Protein AF-T1A6I9-F1 (afdb_monomer)

Solvent-accessible surface area (backbone atoms only — not comparable to full-atom values): 7646 Å² total; per-residue (Å²): 88,36,64,53,41,44,49,49,68,70,46,99,50,94,73,85,88,82,90,85,75,54,80,86,47,38,81,79,41,17,63,61,51,22,53,45,51,26,36,30,38,51,23,38,62,70,41,72,76,31,90,87,47,77,46,78,50,77,38,76,49,43,56,72,37,46,70,44,81,43,48,59,58,32,57,71,52,14,60,52,35,13,39,47,76,46,78,29,73,84,46,56,68,51,36,25,70,57,57,33,67,68,52,34,51,49,47,56,68,49,44,91,73,83,86,87,70,96,61,88,46,70,67,46,48,58,52,61,75,73,110

Foldseek 3Di:
DLVCLQVCQVDPDPDDDDDDDDLVCLVVCLAVVLVVVLSSLVSLLPAAFDPVTADEAEEQAPLSSADNPCQLVSLQRSVRSRYDYDHHHQDLVSLCVRQNPVRSVSNVVSPPDDDDDDHPDPVRVVVVVVD

Structure (mmCIF, N/CA/C/O backbone):
data_AF-T1A6I9-F1
#
_entry.id   AF-T1A6I9-F1
#
loop_
_atom_site.group_PDB
_atom_site.id
_atom_site.type_symbol
_atom_site.label_atom_id
_atom_site.label_alt_id
_atom_site.label_comp_id
_atom_site.label_asym_id
_atom_site.label_entity_id
_atom_site.label_seq_id
_atom_site.pdbx_PDB_ins_code
_atom_site.Cartn_x
_atom_site.Cartn_y
_atom_site.Cartn_z
_atom_site.occupancy
_atom_site.B_iso_or_equiv
_atom_site.auth_seq_id
_atom_site.auth_comp_id
_atom_site.auth_asym_id
_atom_site.auth_atom_id
_atom_site.pdbx_PDB_model_num
ATOM 1 N N . MET A 1 1 ? 1.447 -9.063 -15.265 1.00 74.12 1 MET A N 1
ATOM 2 C CA . MET A 1 1 ? 1.552 -7.925 -14.325 1.00 74.12 1 MET A CA 1
ATOM 3 C C . MET A 1 1 ? 2.918 -7.267 -14.332 1.00 74.12 1 MET A C 1
ATOM 5 O O . MET A 1 1 ? 2.989 -6.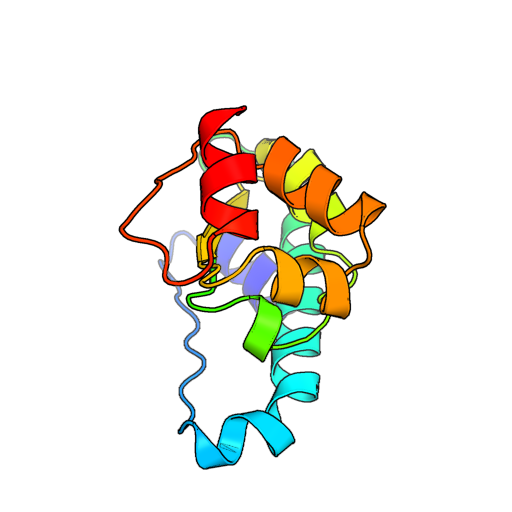134 -14.773 1.00 74.12 1 MET A O 1
ATOM 9 N N . ARG A 1 2 ? 4.004 -7.950 -13.946 1.00 77.06 2 ARG A N 1
ATOM 10 C CA . ARG A 1 2 ? 5.351 -7.350 -13.993 1.00 77.06 2 ARG A CA 1
ATOM 11 C C . ARG A 1 2 ? 5.751 -6.862 -15.395 1.00 77.06 2 ARG A C 1
ATOM 13 O O . ARG A 1 2 ? 6.213 -5.742 -15.514 1.00 77.06 2 ARG A O 1
ATOM 20 N N . ALA A 1 3 ? 5.518 -7.663 -16.444 1.00 74.62 3 ALA A N 1
ATOM 21 C CA . ALA A 1 3 ? 5.748 -7.247 -17.837 1.00 74.62 3 ALA A CA 1
ATOM 22 C C . ALA A 1 3 ? 4.903 -6.020 -18.211 1.00 74.62 3 ALA A C 1
ATOM 24 O O . ALA A 1 3 ? 5.466 -4.994 -18.547 1.00 74.62 3 ALA A O 1
ATOM 25 N N . TRP A 1 4 ? 3.588 -6.073 -17.972 1.00 81.06 4 TRP A N 1
ATOM 26 C CA . TRP A 1 4 ? 2.695 -4.924 -18.161 1.00 81.06 4 TRP A CA 1
ATOM 27 C C . TRP A 1 4 ? 3.201 -3.643 -17.482 1.00 81.06 4 TRP A C 1
ATOM 29 O O . TRP A 1 4 ? 3.214 -2.599 -18.115 1.00 81.06 4 TRP A O 1
ATOM 39 N N . ALA A 1 5 ? 3.674 -3.713 -16.231 1.00 75.00 5 ALA A N 1
ATOM 40 C CA . ALA A 1 5 ? 4.196 -2.542 -15.521 1.00 75.00 5 ALA A CA 1
ATOM 41 C C . ALA A 1 5 ? 5.451 -1.950 -16.189 1.00 75.00 5 ALA A C 1
ATOM 43 O O . ALA A 1 5 ? 5.700 -0.752 -16.072 1.00 75.00 5 ALA A O 1
ATOM 44 N N . ARG A 1 6 ? 6.233 -2.775 -16.897 1.00 75.88 6 ARG A N 1
ATOM 45 C CA . ARG A 1 6 ? 7.379 -2.318 -17.688 1.00 75.88 6 ARG A CA 1
ATOM 46 C C . ARG A 1 6 ? 6.972 -1.791 -19.058 1.00 75.88 6 ARG A C 1
ATOM 48 O O . ARG A 1 6 ? 7.493 -0.769 -19.484 1.00 75.88 6 ARG A O 1
ATOM 55 N N . ASP A 1 7 ? 6.041 -2.463 -19.715 1.00 74.75 7 ASP A N 1
ATOM 56 C CA . ASP A 1 7 ? 5.660 -2.166 -21.094 1.00 74.75 7 ASP A CA 1
ATOM 57 C C . ASP A 1 7 ? 4.772 -0.909 -21.144 1.00 74.75 7 ASP A C 1
ATOM 59 O O . ASP A 1 7 ? 5.046 0.019 -21.902 1.00 74.75 7 ASP A O 1
ATOM 63 N N . ALA A 1 8 ? 3.814 -0.784 -20.214 1.00 68.50 8 ALA A N 1
ATOM 64 C CA . ALA A 1 8 ? 2.993 0.419 -20.023 1.00 68.50 8 ALA A CA 1
ATOM 65 C C . ALA A 1 8 ? 3.813 1.661 -19.627 1.00 68.50 8 ALA A C 1
ATOM 67 O O . ALA A 1 8 ? 3.349 2.792 -19.753 1.00 68.50 8 ALA A O 1
ATOM 68 N N . ALA A 1 9 ? 5.027 1.454 -19.113 1.00 62.44 9 ALA A N 1
ATOM 69 C CA . ALA A 1 9 ? 5.971 2.512 -18.784 1.00 62.44 9 ALA A CA 1
ATOM 70 C C . ALA A 1 9 ? 6.812 2.971 -19.990 1.00 62.44 9 ALA A C 1
ATOM 72 O O . ALA A 1 9 ? 7.366 4.074 -19.942 1.00 62.44 9 ALA A O 1
ATOM 73 N N . GLN A 1 10 ? 6.943 2.134 -21.024 1.00 62.88 10 GLN A N 1
ATOM 74 C CA . GLN A 1 10 ? 7.782 2.361 -22.206 1.00 62.88 10 GLN A CA 1
ATOM 75 C C . GLN A 1 10 ? 6.976 2.849 -23.409 1.00 62.88 10 GLN A C 1
ATOM 77 O O . GLN A 1 10 ? 7.424 3.739 -24.132 1.00 62.88 10 GLN A O 1
ATOM 82 N N . GLU A 1 11 ? 5.781 2.305 -23.613 1.00 59.38 11 GLU A N 1
ATOM 83 C CA . GLU A 1 11 ? 4.871 2.771 -24.647 1.00 59.38 11 GLU A CA 1
ATOM 84 C C . GLU A 1 11 ? 4.185 4.050 -24.160 1.00 59.38 11 GLU A C 1
ATOM 86 O O . GLU A 1 11 ? 3.675 4.116 -23.045 1.00 59.38 11 GLU A O 1
ATOM 91 N N . ALA A 1 12 ? 4.125 5.092 -24.994 1.00 56.00 12 ALA A N 1
ATOM 92 C CA . ALA A 1 12 ? 3.418 6.348 -24.695 1.00 56.00 12 ALA A CA 1
ATOM 93 C C . ALA A 1 12 ? 1.881 6.177 -24.577 1.00 56.00 12 ALA A C 1
ATOM 95 O O . ALA A 1 12 ? 1.114 7.134 -24.708 1.00 56.00 12 ALA A O 1
ATOM 96 N N . GLN A 1 13 ? 1.421 4.948 -24.359 1.00 58.16 13 GLN A N 1
ATOM 97 C CA . GLN A 1 13 ? 0.042 4.525 -24.340 1.00 58.16 13 GLN A CA 1
ATOM 98 C C . GLN A 1 13 ? -0.420 4.419 -22.888 1.00 58.16 13 GLN A C 1
ATOM 100 O O . GLN A 1 13 ? 0.131 3.685 -22.072 1.00 58.16 13 GLN A O 1
ATOM 105 N N . ARG A 1 14 ? -1.451 5.194 -22.543 1.00 65.31 14 ARG A N 1
ATOM 106 C CA . ARG A 1 14 ? -2.064 5.147 -21.214 1.00 65.31 14 ARG A CA 1
ATOM 107 C C . ARG A 1 14 ? -2.721 3.782 -21.028 1.00 65.31 14 ARG A C 1
ATOM 109 O O . ARG A 1 14 ? -3.767 3.527 -21.618 1.00 65.31 14 ARG A O 1
ATOM 116 N N . ALA A 1 15 ? -2.124 2.931 -20.205 1.00 78.62 15 ALA A N 1
ATOM 117 C CA . ALA A 1 15 ? -2.707 1.660 -19.805 1.00 78.62 15 ALA A CA 1
ATOM 118 C C . ALA A 1 15 ? -3.162 1.727 -18.341 1.00 78.62 15 ALA A C 1
ATOM 120 O O . ALA A 1 15 ? -2.485 2.310 -17.496 1.00 78.62 15 ALA A O 1
ATOM 121 N N . ALA A 1 16 ? -4.302 1.108 -18.037 1.00 85.06 16 ALA A N 1
ATOM 122 C CA . ALA A 1 16 ? -4.811 0.955 -16.678 1.00 85.06 16 ALA A CA 1
ATOM 123 C C . ALA A 1 16 ? -5.180 -0.511 -16.429 1.00 85.06 16 ALA A C 1
ATOM 125 O O . ALA A 1 16 ? -5.802 -1.147 -17.281 1.00 85.06 16 ALA A O 1
ATOM 126 N N . CYS A 1 17 ? -4.808 -1.031 -15.261 1.00 88.81 17 CYS A N 1
ATOM 127 C CA . CYS A 1 17 ? -5.239 -2.340 -14.781 1.00 88.81 17 CYS A CA 1
ATOM 128 C C . CYS A 1 17 ? -6.277 -2.163 -13.677 1.00 88.81 17 CYS A C 1
ATOM 130 O O . CYS A 1 17 ? -6.090 -1.345 -12.780 1.00 88.81 17 CYS A O 1
ATOM 132 N N . TRP A 1 18 ? -7.341 -2.961 -13.743 1.00 89.75 18 TRP A N 1
ATOM 133 C CA . TRP A 1 18 ? -8.441 -2.933 -12.787 1.00 89.75 18 TRP A CA 1
ATOM 134 C C . TRP A 1 18 ? -8.641 -4.326 -12.204 1.00 89.75 18 TRP A C 1
ATOM 136 O O . TRP A 1 18 ? -8.772 -5.298 -12.951 1.00 89.75 18 TRP A O 1
ATOM 146 N N . TRP A 1 19 ? -8.696 -4.409 -10.879 1.00 91.00 19 TRP A N 1
ATOM 147 C CA . TRP A 1 19 ? -9.109 -5.611 -10.166 1.00 91.00 19 TRP A CA 1
ATOM 148 C C . TRP A 1 19 ? -10.516 -5.397 -9.653 1.00 91.00 19 TRP A C 1
ATOM 150 O O . TRP A 1 19 ? -10.722 -4.707 -8.663 1.00 91.00 19 TRP A O 1
ATOM 160 N N . ASN A 1 20 ? -11.479 -5.982 -10.356 1.00 89.25 20 ASN A N 1
ATOM 161 C CA . ASN A 1 20 ? -12.870 -5.946 -9.943 1.00 89.25 20 ASN A CA 1
ATOM 162 C C . ASN A 1 20 ? -13.202 -7.262 -9.246 1.00 89.25 20 ASN A C 1
ATOM 164 O O . ASN A 1 20 ? -12.988 -8.339 -9.806 1.00 89.25 20 ASN A O 1
ATOM 168 N N . TYR A 1 21 ? -13.732 -7.168 -8.038 1.00 87.69 21 TYR A N 1
ATOM 169 C CA . TYR A 1 21 ? -14.219 -8.298 -7.263 1.00 87.69 21 TYR A CA 1
ATOM 170 C C . TYR A 1 21 ? -15.430 -7.856 -6.448 1.00 87.69 21 TYR A C 1
ATOM 172 O O . TYR A 1 21 ? -15.620 -6.672 -6.185 1.00 87.69 21 TYR A O 1
ATOM 180 N N . GLN A 1 22 ? -16.252 -8.817 -6.047 1.00 87.69 22 GLN A N 1
ATOM 181 C CA . GLN A 1 22 ? -17.277 -8.590 -5.033 1.00 87.69 22 GLN A CA 1
ATOM 182 C C . GLN A 1 22 ? -16.697 -8.853 -3.643 1.00 87.69 22 GLN A C 1
ATOM 184 O O . GLN A 1 22 ? -15.824 -9.710 -3.497 1.00 87.69 22 GLN A O 1
ATOM 189 N N . ASP A 1 23 ? -17.241 -8.207 -2.615 1.00 84.62 23 ASP A N 1
ATOM 190 C CA . ASP A 1 23 ? -16.783 -8.357 -1.224 1.00 84.62 23 ASP A CA 1
ATOM 191 C C . ASP A 1 23 ? -16.731 -9.824 -0.772 1.00 84.62 23 ASP A C 1
ATOM 193 O O . ASP A 1 23 ? -15.774 -10.266 -0.137 1.00 84.62 23 ASP A O 1
ATOM 197 N N . VAL A 1 24 ? -17.714 -10.628 -1.192 1.00 88.75 24 VAL A N 1
ATOM 198 C CA . VAL A 1 24 ? -17.785 -12.066 -0.880 1.00 88.75 24 VAL A CA 1
ATOM 199 C C . VAL A 1 24 ? -16.591 -12.840 -1.463 1.00 88.75 24 VAL A C 1
ATOM 201 O O . VAL A 1 24 ? -16.130 -13.822 -0.880 1.00 88.75 24 VAL A O 1
ATOM 204 N N . GLN A 1 25 ? -16.054 -12.388 -2.598 1.00 89.25 25 GLN A N 1
ATOM 205 C CA . GLN A 1 25 ? -14.953 -13.035 -3.315 1.00 89.25 25 GLN A CA 1
ATOM 206 C C . GLN A 1 25 ? -13.573 -12.602 -2.803 1.00 89.25 25 GLN A C 1
ATOM 208 O O . GLN A 1 25 ? -12.596 -13.316 -3.038 1.00 89.25 25 GLN A O 1
ATOM 213 N N . VAL A 1 26 ? -13.478 -11.474 -2.086 1.00 86.25 26 VAL A N 1
ATOM 214 C CA . VAL A 1 26 ? -12.205 -10.918 -1.587 1.00 86.25 26 VAL A CA 1
ATOM 215 C C . VAL A 1 26 ? -11.428 -11.951 -0.799 1.00 86.25 26 VAL A C 1
ATOM 217 O O . VAL A 1 26 ? -10.246 -12.152 -1.047 1.00 86.25 26 VAL A O 1
ATOM 220 N N . SER A 1 27 ? -12.091 -12.660 0.112 1.00 87.12 27 SER A N 1
ATOM 221 C CA . SER A 1 27 ? -11.438 -13.660 0.961 1.00 87.12 27 SER A CA 1
ATOM 222 C C . SER A 1 27 ? -10.684 -14.735 0.161 1.00 87.12 27 SER A C 1
ATOM 224 O O . SER A 1 27 ? -9.580 -15.119 0.549 1.00 87.12 27 SER A O 1
ATOM 226 N N . ALA A 1 28 ? -11.241 -15.166 -0.976 1.00 91.00 28 ALA A N 1
ATOM 227 C CA . ALA A 1 28 ? -10.647 -16.163 -1.861 1.00 91.00 28 ALA A CA 1
ATOM 228 C C . ALA A 1 28 ? -9.590 -15.562 -2.803 1.00 91.00 28 ALA A C 1
ATOM 230 O O . ALA A 1 28 ? -8.600 -16.217 -3.124 1.00 91.00 28 ALA A O 1
ATOM 231 N N . LEU A 1 29 ? -9.786 -14.315 -3.241 1.00 91.56 29 LEU A N 1
ATOM 232 C CA . LEU A 1 29 ? -8.929 -13.653 -4.227 1.00 91.56 29 LEU A CA 1
ATOM 233 C C . LEU A 1 29 ? -7.795 -12.826 -3.613 1.00 91.56 29 LEU A C 1
ATOM 235 O O . LEU A 1 29 ? -6.852 -12.492 -4.330 1.00 91.56 29 LEU A O 1
ATOM 239 N N . ARG A 1 30 ? -7.839 -12.523 -2.309 1.00 91.19 30 ARG A N 1
ATOM 240 C CA . ARG A 1 30 ? -6.910 -11.595 -1.638 1.00 91.19 30 ARG A CA 1
ATOM 241 C C . ARG A 1 30 ? -5.453 -11.915 -1.939 1.00 91.19 30 ARG A C 1
ATOM 243 O O . ARG A 1 30 ? -4.695 -11.035 -2.318 1.00 91.19 30 ARG A O 1
ATOM 250 N N . THR A 1 31 ? -5.075 -13.192 -1.854 1.00 91.75 31 THR A N 1
ATOM 251 C CA . THR A 1 31 ? -3.689 -13.624 -2.045 1.00 91.75 31 THR A CA 1
ATOM 252 C C . THR A 1 31 ? -3.267 -13.431 -3.493 1.00 91.75 31 THR A C 1
ATOM 254 O O . THR A 1 31 ? -2.184 -12.916 -3.745 1.00 91.75 31 THR A O 1
ATOM 257 N N . LEU A 1 32 ? -4.139 -13.771 -4.445 1.00 93.81 32 LEU A N 1
ATOM 258 C CA . LE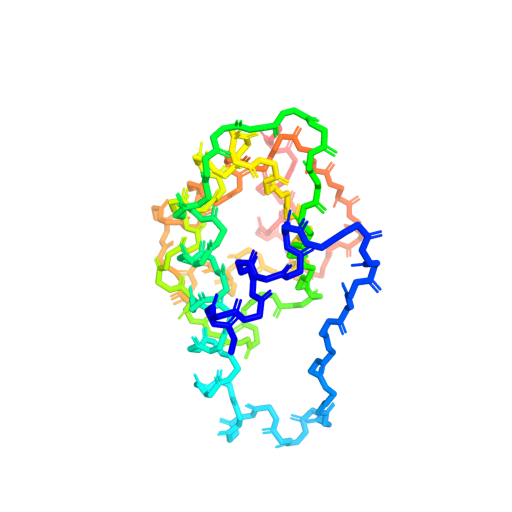U A 1 32 ? -3.871 -13.573 -5.864 1.00 93.81 32 LEU A CA 1
ATOM 259 C C . LEU A 1 32 ? -3.695 -12.086 -6.191 1.00 93.81 32 LEU A C 1
ATOM 261 O O . LEU A 1 32 ? -2.742 -11.721 -6.877 1.00 93.81 32 LEU A O 1
ATOM 265 N N . ILE A 1 33 ? -4.590 -11.234 -5.689 1.00 93.12 33 ILE A N 1
ATOM 266 C CA . ILE A 1 33 ? -4.542 -9.788 -5.927 1.00 93.12 33 ILE A CA 1
ATOM 267 C C . ILE A 1 33 ? -3.290 -9.195 -5.279 1.00 93.12 33 ILE A C 1
ATOM 269 O O . ILE A 1 33 ? -2.530 -8.512 -5.960 1.00 93.12 33 ILE A O 1
ATOM 273 N N . ALA A 1 34 ? -3.006 -9.523 -4.016 1.00 93.44 34 ALA A N 1
ATOM 274 C CA . ALA A 1 34 ? -1.806 -9.065 -3.322 1.00 93.44 34 ALA A CA 1
ATOM 275 C C . ALA A 1 34 ? -0.527 -9.454 -4.071 1.00 93.44 34 ALA A C 1
ATOM 277 O O . ALA A 1 34 ? 0.339 -8.609 -4.266 1.00 93.44 34 ALA A O 1
ATOM 278 N N . THR A 1 35 ? -0.423 -10.692 -4.568 1.00 94.19 35 THR A N 1
ATOM 279 C CA . THR A 1 35 ? 0.723 -11.123 -5.387 1.00 94.19 35 THR A CA 1
ATOM 280 C C . THR A 1 35 ? 0.811 -10.355 -6.707 1.00 94.19 35 THR A C 1
ATOM 282 O O . THR A 1 35 ? 1.900 -10.005 -7.156 1.00 94.19 35 THR A O 1
ATOM 285 N N . GLN A 1 36 ? -0.316 -10.066 -7.356 1.00 93.69 36 GLN A N 1
ATOM 286 C CA . GLN A 1 36 ? -0.319 -9.293 -8.599 1.00 93.69 36 GLN A CA 1
ATOM 287 C C . GLN A 1 36 ? 0.108 -7.836 -8.388 1.00 93.69 36 GLN A C 1
ATOM 289 O O 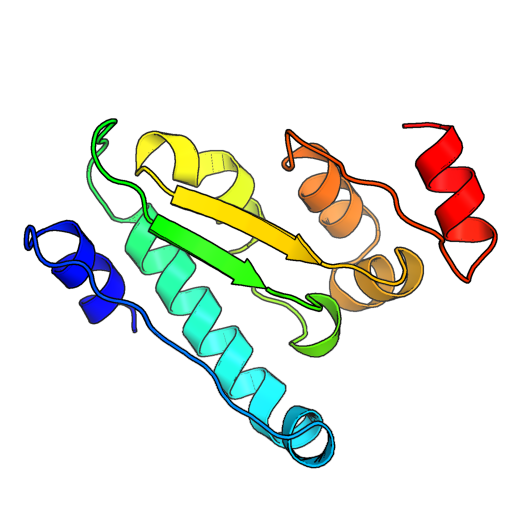. GLN A 1 36 ? 0.861 -7.310 -9.212 1.00 93.69 36 GLN A O 1
ATOM 294 N N . LEU A 1 37 ? -0.328 -7.213 -7.290 1.00 93.56 37 LEU A N 1
ATOM 295 C CA . LEU A 1 37 ? 0.110 -5.879 -6.881 1.00 93.56 37 LEU A CA 1
ATOM 296 C C . LEU A 1 37 ? 1.586 -5.869 -6.485 1.00 93.56 37 LEU A C 1
ATOM 298 O O . LEU A 1 37 ? 2.313 -4.959 -6.868 1.00 93.56 37 LEU A O 1
ATOM 302 N N . ASP A 1 38 ? 2.056 -6.910 -5.805 1.00 94.75 38 ASP A N 1
ATOM 303 C CA . ASP A 1 38 ? 3.465 -7.074 -5.451 1.00 94.75 38 ASP A CA 1
ATOM 304 C C . ASP A 1 38 ? 4.361 -7.119 -6.699 1.00 94.75 38 ASP A C 1
ATOM 306 O O . ASP A 1 38 ? 5.322 -6.361 -6.832 1.00 94.75 38 ASP A O 1
ATOM 310 N N . LEU A 1 39 ? 3.969 -7.914 -7.698 1.00 93.69 39 LEU A N 1
ATOM 311 C CA . LEU A 1 39 ? 4.653 -7.967 -8.992 1.00 93.69 39 LEU A CA 1
ATOM 312 C C . LEU A 1 39 ? 4.619 -6.633 -9.749 1.00 93.69 39 LEU A C 1
ATOM 314 O O . LEU A 1 39 ? 5.537 -6.351 -10.524 1.00 93.69 39 LEU A O 1
ATOM 318 N N . LEU A 1 40 ? 3.567 -5.832 -9.566 1.00 92.00 40 LEU A N 1
ATOM 319 C CA . LEU A 1 40 ? 3.485 -4.480 -10.116 1.00 92.00 40 LEU A CA 1
ATOM 320 C C . LEU A 1 40 ? 4.470 -3.551 -9.402 1.00 92.00 40 LEU A C 1
ATOM 322 O O . LEU A 1 40 ? 5.232 -2.866 -10.083 1.00 92.00 40 LEU A O 1
ATOM 326 N N . CYS A 1 41 ? 4.521 -3.576 -8.067 1.00 93.31 41 CYS A N 1
ATOM 327 C CA . CYS A 1 41 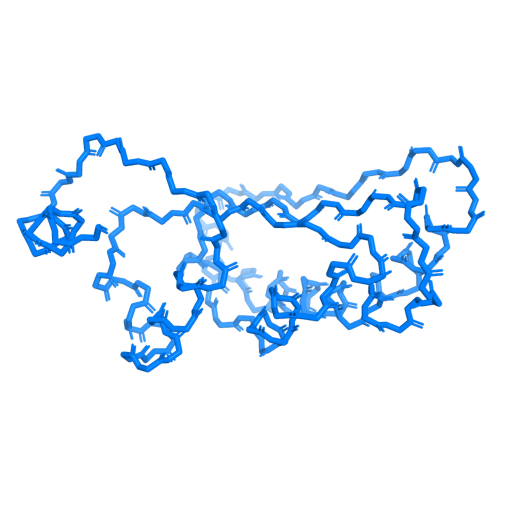? 5.487 -2.816 -7.273 1.00 93.31 41 CYS A CA 1
ATOM 328 C C . CYS A 1 41 ? 6.923 -3.106 -7.723 1.00 93.31 41 CYS A C 1
ATOM 330 O O . CYS A 1 41 ? 7.667 -2.179 -8.047 1.00 93.31 41 CYS A O 1
ATOM 332 N N . VAL A 1 42 ? 7.286 -4.387 -7.832 1.00 93.56 42 VAL A N 1
ATOM 333 C CA . VAL A 1 42 ? 8.604 -4.816 -8.321 1.00 93.56 42 VAL A CA 1
ATOM 334 C C . VAL A 1 42 ? 8.846 -4.341 -9.755 1.00 93.56 42 VAL A C 1
ATOM 336 O O . VAL A 1 42 ? 9.900 -3.785 -10.051 1.00 93.56 42 VAL A O 1
ATOM 339 N N . GLY A 1 43 ? 7.866 -4.496 -10.650 1.00 91.75 43 GLY A N 1
ATOM 340 C CA . GLY A 1 43 ? 7.994 -4.060 -12.043 1.00 91.75 43 GLY A CA 1
ATOM 341 C C . GLY A 1 43 ? 8.246 -2.558 -12.197 1.00 91.75 43 GLY A C 1
ATOM 342 O O . GLY A 1 43 ? 9.017 -2.161 -13.071 1.00 91.75 43 GLY A O 1
ATOM 343 N N . VAL A 1 44 ? 7.647 -1.732 -11.333 1.00 90.88 44 VAL A N 1
ATOM 344 C CA . VAL A 1 44 ? 7.901 -0.283 -11.288 1.00 90.88 44 VAL A CA 1
ATOM 345 C C . VAL A 1 44 ? 9.284 0.020 -10.716 1.00 90.88 44 VAL A C 1
ATOM 347 O O . VAL A 1 44 ? 9.986 0.863 -11.269 1.00 90.88 44 VAL A O 1
ATOM 350 N N . LEU A 1 45 ? 9.697 -0.663 -9.645 1.00 91.62 45 LEU A N 1
ATOM 351 C CA . LEU A 1 45 ? 11.020 -0.482 -9.033 1.00 91.62 45 LEU A CA 1
ATOM 352 C C . LEU A 1 45 ? 12.177 -0.848 -9.978 1.00 91.62 45 LEU A C 1
ATOM 354 O O . LEU A 1 45 ? 13.269 -0.306 -9.838 1.00 91.62 45 LEU A O 1
ATOM 358 N N . GLU A 1 46 ? 11.936 -1.728 -10.951 1.00 91.81 46 GLU A N 1
ATOM 359 C CA . GLU A 1 46 ? 12.902 -2.114 -11.990 1.00 91.81 46 GLU A CA 1
ATOM 360 C C . GLU A 1 46 ? 13.055 -1.088 -13.120 1.00 91.81 46 GLU A C 1
ATOM 362 O O . GLU A 1 46 ? 13.954 -1.221 -13.952 1.00 91.81 46 GLU A O 1
ATOM 367 N N . GLN A 1 47 ? 12.179 -0.083 -13.199 1.00 89.00 47 GLN A N 1
ATOM 368 C CA . GLN A 1 47 ? 12.243 0.903 -14.271 1.00 89.00 47 GLN A CA 1
ATOM 369 C C . GLN A 1 47 ? 13.419 1.877 -14.093 1.00 89.00 47 GLN A C 1
ATOM 371 O O . GLN A 1 47 ? 13.699 2.303 -12.972 1.00 89.00 47 GLN A O 1
ATOM 376 N N . PRO A 1 48 ? 14.058 2.324 -15.193 1.00 88.44 48 PRO A N 1
ATOM 377 C CA . PRO A 1 48 ? 15.109 3.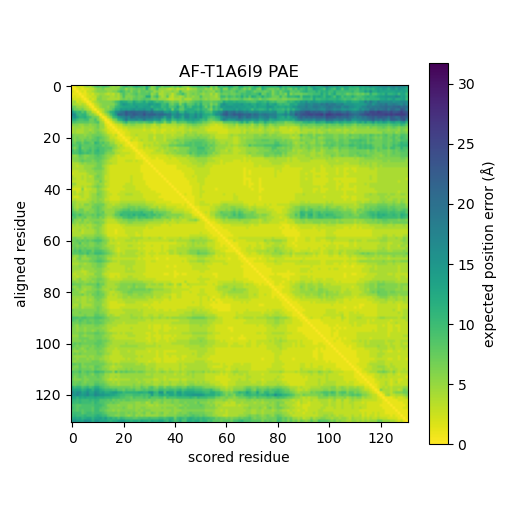337 -15.128 1.00 88.44 48 PRO A CA 1
ATOM 378 C C . PRO A 1 48 ? 14.544 4.680 -14.663 1.00 88.44 48 PRO A C 1
ATOM 380 O O . PRO A 1 48 ? 13.424 5.029 -15.035 1.00 88.44 48 PRO A O 1
ATOM 383 N N . ASP A 1 49 ? 15.315 5.458 -13.907 1.00 90.25 49 ASP A N 1
ATOM 384 C CA . ASP A 1 49 ? 14.881 6.748 -13.360 1.00 90.25 49 ASP A CA 1
ATOM 385 C C . ASP A 1 49 ? 14.270 7.667 -14.435 1.00 90.25 49 ASP A C 1
ATOM 387 O O . ASP A 1 49 ? 14.860 7.922 -15.485 1.00 90.25 49 ASP A O 1
ATOM 391 N N . SER A 1 50 ? 13.064 8.179 -14.179 1.00 85.75 50 SER A N 1
ATOM 392 C CA . SER A 1 50 ? 12.367 9.078 -15.105 1.00 85.75 50 SER A CA 1
ATOM 393 C C . SER A 1 50 ? 11.387 9.975 -14.365 1.00 85.75 50 SER A C 1
ATOM 395 O O . SER A 1 50 ? 10.467 9.501 -13.703 1.00 85.75 50 SER A O 1
ATOM 397 N N . ARG A 1 51 ? 11.550 11.293 -14.525 1.00 80.38 51 ARG A N 1
ATOM 398 C CA . ARG A 1 51 ? 10.644 12.299 -13.940 1.00 80.38 51 ARG A CA 1
ATOM 399 C C . ARG A 1 51 ? 9.352 12.490 -14.737 1.00 80.38 51 ARG A C 1
ATOM 401 O O . ARG A 1 51 ? 8.391 13.034 -14.201 1.00 80.38 51 ARG A O 1
ATOM 408 N N . ASN A 1 52 ? 9.338 12.058 -15.997 1.00 85.19 52 ASN A N 1
ATOM 409 C CA . ASN A 1 52 ? 8.190 12.222 -16.890 1.00 85.19 52 ASN A CA 1
ATOM 410 C C . ASN A 1 52 ? 7.206 11.054 -16.787 1.00 85.19 52 ASN A C 1
ATOM 412 O O . ASN A 1 52 ? 6.035 11.204 -17.132 1.00 85.19 52 ASN A O 1
ATOM 416 N N . ARG A 1 53 ? 7.664 9.894 -16.306 1.00 86.38 53 ARG A N 1
ATOM 417 C CA . ARG A 1 53 ? 6.812 8.725 -16.104 1.00 86.38 53 ARG A CA 1
ATOM 418 C C . ARG A 1 53 ? 6.021 8.859 -14.805 1.00 86.38 53 ARG A C 1
ATOM 420 O O . ARG A 1 53 ? 6.566 9.270 -13.783 1.00 86.38 53 ARG A O 1
ATOM 427 N N . ARG A 1 54 ? 4.741 8.478 -14.841 1.00 87.56 54 ARG A N 1
ATOM 428 C CA . ARG A 1 54 ? 3.885 8.372 -13.654 1.00 87.56 54 ARG A CA 1
ATOM 429 C C . ARG A 1 54 ? 3.106 7.066 -13.670 1.00 87.56 54 ARG A C 1
ATOM 431 O O . ARG A 1 54 ? 2.248 6.885 -14.525 1.00 87.56 54 ARG A O 1
ATOM 438 N N . THR A 1 55 ? 3.395 6.192 -12.713 1.00 90.12 55 THR A N 1
ATOM 439 C CA . THR A 1 55 ? 2.634 4.961 -12.466 1.00 90.12 55 THR A CA 1
ATOM 440 C C . THR A 1 55 ? 1.967 5.069 -11.107 1.00 90.12 55 THR A C 1
ATOM 442 O O . THR A 1 55 ? 2.642 5.318 -10.109 1.00 90.12 55 THR A O 1
ATOM 445 N N . TRP A 1 56 ? 0.650 4.896 -11.072 1.00 92.69 56 TRP A N 1
ATOM 446 C CA . TRP A 1 56 ? -0.137 5.011 -9.850 1.00 92.69 56 TRP A CA 1
ATOM 447 C C . TRP A 1 56 ? -0.562 3.632 -9.360 1.00 92.69 56 TRP A C 1
ATOM 449 O O . TRP A 1 56 ? -1.162 2.864 -10.108 1.00 92.69 56 TRP A O 1
ATOM 459 N N . LEU A 1 57 ? -0.269 3.348 -8.095 1.00 94.06 57 LEU A N 1
ATOM 460 C CA . LEU A 1 57 ? -0.867 2.259 -7.339 1.00 94.06 57 LEU A CA 1
ATOM 461 C C . LEU A 1 57 ? -1.988 2.849 -6.484 1.00 94.06 57 LEU A C 1
ATOM 463 O O . LEU A 1 57 ? -1.721 3.641 -5.586 1.00 94.06 57 LEU A O 1
ATOM 467 N N . VAL A 1 58 ? -3.233 2.488 -6.769 1.00 95.06 58 VAL A N 1
ATOM 468 C CA . VAL A 1 58 ? -4.389 2.950 -5.995 1.00 95.06 58 VAL A CA 1
ATOM 469 C C . VAL A 1 58 ? -5.028 1.737 -5.346 1.00 95.06 58 VAL A C 1
ATOM 471 O O . VAL A 1 58 ? -5.437 0.812 -6.043 1.00 95.06 58 VAL A O 1
ATOM 474 N N . VAL A 1 59 ? -5.069 1.742 -4.018 1.00 94.00 59 VAL A N 1
ATOM 475 C CA . VAL A 1 59 ? -5.691 0.697 -3.206 1.00 94.00 59 VAL A CA 1
ATOM 476 C C . VAL A 1 59 ? -6.686 1.383 -2.285 1.00 94.00 59 VAL A C 1
ATOM 478 O O . VAL A 1 59 ? -6.306 2.266 -1.522 1.00 94.00 59 VAL A O 1
ATOM 481 N N . ASP A 1 60 ? -7.954 1.017 -2.398 1.00 91.44 60 ASP A N 1
ATOM 482 C CA . ASP A 1 60 ? -9.076 1.609 -1.667 1.00 91.44 60 ASP A CA 1
ATOM 483 C C . ASP A 1 60 ? -9.142 1.153 -0.206 1.00 91.44 60 ASP A C 1
ATOM 485 O O . ASP A 1 60 ? -9.414 1.967 0.669 1.00 91.44 60 ASP A O 1
ATOM 489 N N . GLU A 1 61 ? -8.847 -0.119 0.061 1.00 91.38 61 GLU A N 1
ATOM 490 C CA . GLU A 1 61 ? -8.728 -0.669 1.409 1.00 91.38 61 GLU A CA 1
ATOM 491 C C . GLU A 1 61 ? -7.548 -1.642 1.476 1.00 91.38 61 GLU A C 1
ATOM 493 O O . GLU A 1 61 ? -7.639 -2.828 1.147 1.00 91.38 61 GLU A O 1
ATOM 498 N N . LEU A 1 62 ? -6.398 -1.122 1.903 1.00 92.81 62 LEU A N 1
ATOM 499 C CA . LEU A 1 62 ? -5.149 -1.878 1.925 1.00 92.81 62 LEU A CA 1
ATOM 500 C C . LEU A 1 62 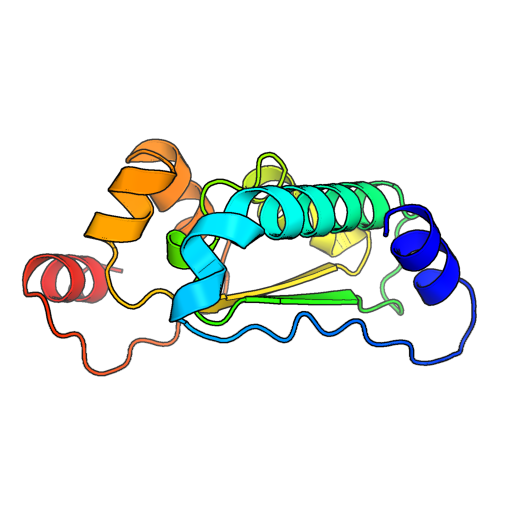? -5.214 -3.130 2.830 1.00 92.81 62 LEU A C 1
ATOM 502 O O . LEU A 1 62 ? -4.839 -4.211 2.364 1.00 92.81 62 LEU A O 1
ATOM 506 N N . PRO A 1 63 ? -5.712 -3.049 4.081 1.00 91.44 63 PRO A N 1
ATOM 507 C CA . PRO A 1 63 ? -5.909 -4.221 4.934 1.00 91.44 63 PRO A CA 1
ATOM 508 C C . PRO A 1 63 ? -6.735 -5.363 4.320 1.00 91.44 63 PRO A C 1
ATOM 510 O O . PRO A 1 63 ? -6.460 -6.526 4.629 1.00 91.44 63 PRO A O 1
ATOM 513 N N . ALA A 1 64 ? -7.702 -5.081 3.435 1.00 89.81 64 ALA A N 1
ATOM 514 C CA . ALA A 1 64 ? -8.560 -6.110 2.835 1.00 89.81 64 ALA A CA 1
ATOM 515 C C . ALA A 1 64 ? -7.796 -7.064 1.899 1.00 89.81 64 ALA A C 1
ATOM 517 O O . ALA A 1 64 ? -8.133 -8.247 1.794 1.00 89.81 64 ALA A O 1
ATOM 518 N N . LEU A 1 65 ? -6.735 -6.574 1.252 1.00 88.75 65 LEU A N 1
ATOM 519 C CA . LEU A 1 65 ? -5.915 -7.359 0.327 1.00 88.75 65 LEU A CA 1
ATOM 520 C C . LEU A 1 65 ? -4.861 -8.216 1.044 1.00 88.75 65 LEU A C 1
ATOM 522 O O . LEU A 1 65 ? -4.294 -9.134 0.454 1.00 88.75 65 LEU A O 1
ATOM 526 N N . GLY A 1 66 ? -4.626 -7.971 2.333 1.00 89.19 66 GLY A N 1
ATOM 527 C CA . GLY A 1 66 ? -3.540 -8.593 3.081 1.00 89.19 66 GLY A CA 1
ATOM 528 C C . GLY A 1 66 ? -2.188 -7.933 2.800 1.00 89.19 66 GLY A C 1
ATOM 529 O O . GLY A 1 66 ? -2.105 -6.788 2.362 1.00 89.19 66 GLY A O 1
ATOM 530 N N . ARG A 1 67 ? -1.097 -8.644 3.105 1.00 91.88 67 ARG A N 1
ATOM 531 C CA . ARG A 1 67 ? 0.255 -8.078 3.035 1.00 91.88 67 ARG A CA 1
ATOM 532 C C . ARG A 1 67 ? 0.807 -8.118 1.608 1.00 91.88 67 ARG A C 1
ATOM 534 O O . ARG A 1 67 ? 1.069 -9.191 1.074 1.00 91.88 67 ARG A O 1
ATOM 541 N N . ILE A 1 68 ? 1.070 -6.942 1.047 1.00 94.94 68 ILE A N 1
ATOM 542 C CA . ILE A 1 68 ? 1.895 -6.747 -0.156 1.00 94.94 68 ILE A CA 1
ATOM 543 C C . ILE A 1 68 ? 3.354 -6.602 0.295 1.00 94.94 68 ILE A C 1
ATOM 545 O O . ILE A 1 68 ? 3.677 -5.663 1.027 1.00 94.94 68 ILE A O 1
ATOM 549 N N . ALA A 1 69 ? 4.224 -7.536 -0.094 1.00 92.19 69 ALA A N 1
ATOM 550 C CA . ALA A 1 69 ? 5.573 -7.660 0.460 1.00 92.19 69 ALA A CA 1
ATOM 551 C C . ALA A 1 69 ? 6.474 -6.466 0.104 1.00 92.19 69 ALA A C 1
ATOM 553 O O . ALA A 1 69 ? 7.124 -5.900 0.980 1.00 92.19 69 ALA A O 1
ATOM 554 N N . SER A 1 70 ? 6.458 -6.038 -1.155 1.00 94.31 70 SER A N 1
ATOM 555 C CA . SER A 1 70 ? 7.278 -4.945 -1.681 1.00 94.31 70 SER A CA 1
ATOM 556 C C . SER A 1 70 ? 6.658 -3.556 -1.500 1.00 94.31 70 SER A C 1
ATOM 558 O O . SER A 1 70 ? 7.181 -2.588 -2.047 1.00 94.31 70 SER A O 1
ATOM 560 N N . LEU A 1 71 ? 5.553 -3.414 -0.756 1.00 95.19 71 LEU A N 1
ATOM 561 C CA . LEU A 1 71 ? 4.865 -2.125 -0.615 1.00 95.19 71 LEU A CA 1
ATOM 562 C C . LEU A 1 71 ? 5.722 -1.069 0.093 1.00 95.19 71 LEU A C 1
ATOM 564 O O . LEU A 1 71 ? 5.806 0.058 -0.382 1.00 95.19 71 LEU A O 1
ATOM 568 N N . GLU A 1 72 ? 6.373 -1.421 1.201 1.00 93.75 72 GLU A N 1
ATOM 569 C CA . GLU A 1 72 ? 7.232 -0.484 1.944 1.00 93.75 72 GLU A CA 1
ATOM 570 C C . GLU A 1 72 ? 8.382 0.026 1.067 1.00 93.75 72 GLU A C 1
ATOM 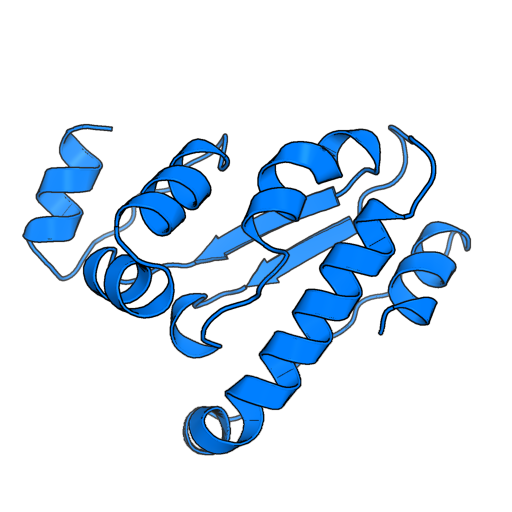572 O O . GLU A 1 72 ? 8.628 1.229 0.972 1.00 93.75 72 GLU A O 1
ATOM 577 N N . GLU A 1 73 ? 9.041 -0.889 0.353 1.00 93.88 73 GLU A N 1
ATOM 578 C CA . GLU A 1 73 ? 10.117 -0.543 -0.571 1.00 93.88 73 GLU A CA 1
ATOM 579 C C . GLU A 1 73 ? 9.612 0.317 -1.738 1.00 93.88 73 GLU A C 1
ATOM 581 O O . GLU A 1 73 ? 10.267 1.290 -2.126 1.00 93.88 73 GLU A O 1
ATOM 586 N N . PHE A 1 74 ? 8.430 -0.005 -2.268 1.00 94.94 74 PHE A N 1
ATOM 587 C CA . PHE A 1 74 ? 7.775 0.787 -3.300 1.00 94.94 74 PHE A CA 1
ATOM 588 C C . PHE A 1 74 ? 7.535 2.221 -2.823 1.00 94.94 74 PHE A C 1
ATOM 590 O O . PHE A 1 74 ? 7.972 3.161 -3.484 1.00 94.94 74 PHE A O 1
ATOM 597 N N . LEU A 1 75 ? 6.919 2.413 -1.656 1.00 94.81 75 LEU A N 1
ATOM 598 C CA . LEU A 1 75 ? 6.644 3.748 -1.119 1.00 94.81 75 LEU A CA 1
ATOM 599 C C . LEU A 1 75 ? 7.932 4.551 -0.882 1.00 94.81 75 LEU A C 1
ATOM 601 O O . LEU A 1 75 ? 7.978 5.743 -1.183 1.00 94.81 75 LEU A O 1
ATOM 605 N N . ALA A 1 76 ? 8.997 3.896 -0.417 1.00 93.25 76 ALA A N 1
ATOM 606 C CA . ALA A 1 76 ? 10.270 4.554 -0.142 1.00 93.25 76 ALA A CA 1
ATOM 607 C C . ALA A 1 76 ? 11.055 4.936 -1.413 1.00 93.25 76 ALA A C 1
ATOM 609 O O . ALA A 1 76 ? 11.700 5.988 -1.460 1.00 93.25 76 ALA A O 1
ATOM 610 N N . ARG A 1 77 ? 11.052 4.084 -2.450 1.00 92.38 77 ARG A N 1
ATOM 611 C CA . ARG A 1 77 ? 11.988 4.200 -3.590 1.00 92.38 77 ARG A CA 1
ATOM 612 C C . ARG A 1 77 ? 11.331 4.537 -4.922 1.00 92.38 77 ARG A C 1
ATOM 614 O O . ARG A 1 77 ? 12.005 5.100 -5.791 1.00 92.38 77 ARG A O 1
ATOM 621 N N . ALA A 1 78 ? 10.043 4.249 -5.103 1.00 91.62 78 ALA A N 1
ATOM 622 C CA . ALA A 1 78 ? 9.406 4.326 -6.417 1.00 91.62 78 ALA A CA 1
ATOM 623 C C . ALA A 1 78 ? 9.360 5.750 -6.992 1.00 91.62 78 ALA A C 1
ATOM 625 O O . ALA A 1 78 ? 9.276 5.901 -8.208 1.00 91.62 78 ALA A O 1
ATOM 626 N N . ARG A 1 79 ? 9.524 6.800 -6.170 1.00 89.56 79 ARG A N 1
ATOM 627 C CA . ARG A 1 79 ? 9.586 8.203 -6.622 1.00 89.56 79 ARG A CA 1
ATOM 628 C C . ARG A 1 79 ? 10.587 8.433 -7.762 1.00 89.56 79 ARG A C 1
ATOM 630 O O . ARG A 1 79 ? 10.284 9.198 -8.674 1.00 89.56 79 ARG A O 1
ATOM 637 N N . LYS A 1 80 ? 11.769 7.800 -7.729 1.00 90.00 80 LYS A N 1
ATOM 638 C CA . LYS A 1 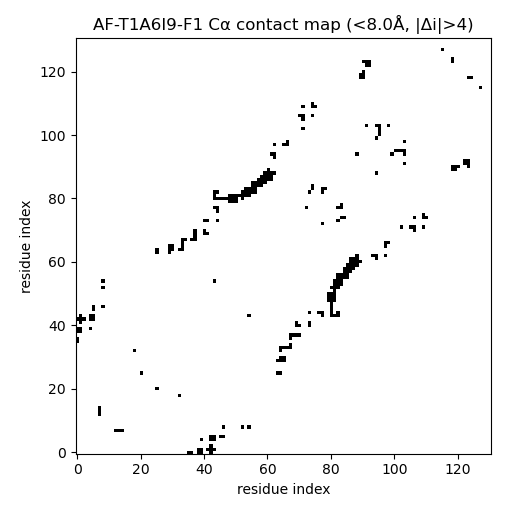80 ? 12.795 7.957 -8.786 1.00 90.00 80 LYS A CA 1
ATOM 639 C C . LYS A 1 80 ? 12.368 7.306 -10.105 1.00 90.00 80 LYS A C 1
ATOM 641 O O . LYS A 1 80 ? 12.576 7.868 -11.179 1.00 90.00 80 LYS A O 1
ATOM 646 N N . ALA A 1 81 ? 11.683 6.172 -9.993 1.00 88.06 81 ALA A N 1
ATOM 647 C CA . ALA A 1 81 ? 11.103 5.428 -11.101 1.00 88.06 81 ALA A CA 1
ATOM 648 C C . ALA A 1 81 ? 9.736 5.979 -11.566 1.00 88.06 81 ALA A C 1
ATOM 650 O O . ALA A 1 81 ? 9.129 5.411 -12.477 1.00 88.06 81 ALA A O 1
ATOM 651 N N . GLY A 1 82 ? 9.242 7.074 -10.976 1.00 88.12 82 GLY A N 1
ATOM 652 C CA . GLY A 1 82 ? 7.952 7.671 -11.327 1.00 88.12 82 GLY A CA 1
ATOM 653 C C . GLY A 1 82 ? 6.735 6.953 -10.730 1.00 88.12 82 GLY A C 1
ATOM 654 O O . GLY A 1 82 ? 5.623 7.132 -11.215 1.00 88.12 82 GLY A O 1
ATOM 655 N N . GLY A 1 83 ? 6.913 6.118 -9.707 1.00 91.75 83 GLY A N 1
ATOM 656 C CA . GLY A 1 83 ? 5.813 5.494 -8.973 1.00 91.75 83 GLY A CA 1
ATOM 657 C C . GLY A 1 83 ? 5.187 6.434 -7.941 1.00 91.75 83 GLY A C 1
ATOM 658 O O . GLY A 1 83 ? 5.859 7.279 -7.346 1.00 91.75 83 GLY A O 1
ATOM 659 N N . SER A 1 84 ? 3.883 6.306 -7.731 1.00 93.31 84 SER A N 1
ATOM 660 C CA . SER A 1 84 ? 3.117 6.999 -6.690 1.00 93.31 84 SER A CA 1
ATOM 661 C C . SER A 1 84 ? 2.027 6.070 -6.163 1.00 93.31 84 SER A C 1
ATOM 663 O O . SER A 1 84 ? 1.543 5.214 -6.904 1.00 93.31 84 SER A O 1
ATOM 665 N N . ALA A 1 85 ? 1.647 6.227 -4.896 1.00 95.31 85 ALA A N 1
ATOM 666 C CA . ALA A 1 85 ? 0.608 5.420 -4.269 1.00 95.31 85 ALA A CA 1
ATOM 667 C C . ALA A 1 85 ? -0.496 6.289 -3.666 1.00 95.31 85 ALA A C 1
ATOM 669 O O . ALA A 1 85 ? -0.222 7.367 -3.140 1.00 95.31 85 ALA A O 1
ATOM 670 N N . VAL A 1 86 ? -1.721 5.776 -3.703 1.00 96.06 86 VAL A N 1
ATOM 671 C CA . VAL A 1 86 ? -2.850 6.231 -2.892 1.00 96.06 86 VAL A CA 1
ATOM 672 C C . VAL A 1 86 ? -3.365 5.007 -2.150 1.00 96.06 86 VAL A C 1
ATOM 674 O O . VAL A 1 86 ? -3.728 4.015 -2.781 1.00 96.06 86 VAL A O 1
ATOM 677 N N . LEU A 1 87 ? -3.341 5.067 -0.822 1.00 95.75 87 LEU A N 1
ATOM 678 C CA . LEU A 1 87 ? -3.700 3.957 0.054 1.00 95.75 87 LEU A CA 1
ATOM 679 C C . LEU A 1 87 ? -4.860 4.397 0.942 1.00 95.75 87 LEU A C 1
ATOM 681 O O . LEU A 1 87 ? -4.722 5.354 1.702 1.00 95.75 87 LEU A O 1
ATOM 685 N N . GLY A 1 88 ? -5.988 3.708 0.842 1.00 94.31 88 GLY A N 1
ATOM 686 C CA . GLY A 1 88 ? -7.092 3.852 1.775 1.00 94.31 88 GLY A CA 1
ATOM 687 C C . GLY A 1 88 ? -6.949 2.878 2.941 1.00 94.31 88 GLY A C 1
ATOM 688 O O . GLY A 1 88 ? -6.536 1.724 2.780 1.00 94.31 88 GLY A O 1
ATOM 689 N N . VAL A 1 89 ? -7.219 3.401 4.135 1.00 92.88 89 VAL A N 1
ATOM 690 C CA . VAL A 1 89 ? -7.179 2.672 5.401 1.00 92.88 89 VAL A CA 1
ATOM 691 C C . VAL A 1 89 ? -8.339 3.170 6.251 1.00 92.88 89 VAL A C 1
ATOM 693 O O . VAL A 1 89 ? -8.369 4.342 6.624 1.00 92.88 89 VAL A O 1
ATOM 696 N N . GLN A 1 90 ? -9.281 2.287 6.574 1.00 90.44 90 GLN A N 1
ATOM 697 C CA . GLN A 1 90 ? -10.405 2.629 7.455 1.00 90.44 90 GLN A CA 1
ATOM 698 C C . GLN A 1 90 ? -10.039 2.601 8.944 1.00 90.44 90 GLN A C 1
ATOM 700 O O . GLN A 1 90 ? -10.600 3.364 9.727 1.00 90.44 90 GLN A O 1
ATOM 705 N N . SER A 1 91 ? -9.107 1.729 9.343 1.00 90.19 91 SER A N 1
ATOM 706 C CA . SER A 1 91 ? -8.634 1.631 10.727 1.00 90.19 91 SER A CA 1
ATOM 707 C C . SER A 1 91 ? -7.151 1.288 10.790 1.00 90.19 91 SER A C 1
ATOM 709 O O . SER A 1 91 ? -6.684 0.311 10.194 1.00 90.19 91 SER A O 1
ATOM 711 N N . LEU A 1 92 ? -6.400 2.060 11.574 1.00 90.56 92 LEU A N 1
ATOM 712 C CA . LEU A 1 92 ? -4.966 1.846 11.756 1.00 90.56 92 LEU A CA 1
ATOM 713 C C . LEU A 1 92 ? -4.677 0.543 12.496 1.00 90.56 92 LEU A C 1
ATOM 715 O O . LEU A 1 92 ? -3.683 -0.121 12.209 1.00 90.56 92 LEU A O 1
ATOM 719 N N . THR A 1 93 ? -5.582 0.122 13.378 1.00 90.50 93 THR A N 1
ATOM 720 C CA . THR A 1 93 ? -5.481 -1.162 14.083 1.00 90.50 93 THR A CA 1
ATOM 721 C C . THR A 1 93 ? -5.498 -2.350 13.113 1.00 90.50 93 THR A C 1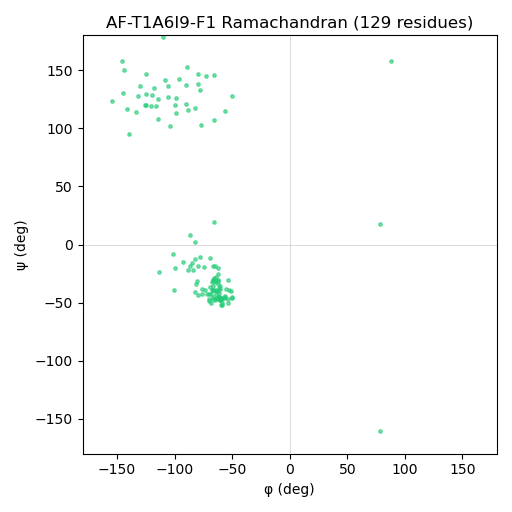
ATOM 723 O O . THR A 1 93 ? -4.758 -3.321 13.292 1.00 90.50 93 THR A O 1
ATOM 726 N N . GLN A 1 94 ? -6.290 -2.273 12.035 1.00 91.19 94 GLN A N 1
ATOM 727 C CA . GLN A 1 94 ? -6.325 -3.305 10.997 1.00 91.19 94 GLN A CA 1
ATOM 728 C C . GLN A 1 94 ? -5.037 -3.306 10.175 1.00 91.19 94 GLN A C 1
ATOM 730 O O . GLN A 1 94 ? -4.466 -4.370 9.931 1.00 91.19 94 GLN A O 1
ATOM 735 N N . LEU A 1 95 ? -4.529 -2.122 9.820 1.00 93.38 95 LEU A N 1
ATOM 736 C CA . LEU A 1 95 ? -3.246 -1.992 9.134 1.00 93.38 95 LEU A CA 1
ATOM 737 C C . LEU A 1 95 ? -2.105 -2.598 9.965 1.00 93.38 95 LEU A C 1
ATOM 739 O O . LEU A 1 95 ? -1.330 -3.410 9.458 1.00 93.38 95 LEU A O 1
ATOM 743 N N . GLN A 1 96 ? -2.046 -2.271 11.256 1.00 94.25 96 GLN A N 1
ATOM 744 C CA . GLN A 1 96 ? -1.073 -2.821 12.199 1.00 94.25 96 GLN A CA 1
ATOM 745 C C . GLN A 1 96 ? -1.218 -4.336 12.370 1.00 94.25 96 GLN A C 1
ATOM 747 O O . GLN A 1 96 ? -0.214 -5.026 12.516 1.00 94.25 96 GLN A O 1
ATOM 752 N N . ARG A 1 97 ? -2.435 -4.886 12.310 1.00 93.75 97 ARG A N 1
ATOM 753 C CA . ARG A 1 97 ? -2.658 -6.339 12.366 1.00 93.75 97 ARG A CA 1
ATOM 754 C C . ARG A 1 97 ? -2.101 -7.061 11.138 1.00 93.75 97 ARG A C 1
ATOM 756 O O . ARG A 1 97 ? -1.563 -8.154 11.276 1.00 93.75 97 ARG A O 1
ATOM 763 N N . VAL A 1 98 ? -2.234 -6.470 9.949 1.00 93.62 98 VAL A N 1
ATOM 764 C CA . VAL A 1 98 ? -1.785 -7.083 8.686 1.00 93.62 98 VAL A CA 1
ATOM 765 C C . VAL A 1 98 ? -0.276 -6.924 8.483 1.00 93.62 98 VAL A C 1
ATOM 767 O O . VAL A 1 98 ? 0.405 -7.873 8.090 1.00 93.62 98 VAL A O 1
ATOM 770 N N . TYR A 1 99 ? 0.259 -5.734 8.754 1.00 93.75 99 TYR A N 1
ATOM 771 C CA . TYR A 1 99 ? 1.655 -5.398 8.467 1.00 93.75 99 TYR A CA 1
ATOM 772 C C . TYR A 1 99 ? 2.576 -5.501 9.689 1.00 93.75 99 TYR A C 1
ATOM 774 O O . TYR A 1 99 ? 3.782 -5.693 9.533 1.00 93.75 99 TYR A O 1
ATOM 782 N N . GLY A 1 100 ? 2.028 -5.462 10.901 1.00 94.50 100 GLY A N 1
ATOM 783 C CA . GLY A 1 100 ? 2.779 -5.269 12.139 1.00 94.50 100 GLY A CA 1
ATOM 784 C C . GLY A 1 100 ? 2.942 -3.783 12.471 1.00 94.50 100 GLY A C 1
ATOM 785 O O . GLY A 1 100 ? 2.877 -2.925 11.592 1.00 94.50 100 GLY A O 1
ATOM 786 N N . LEU A 1 101 ? 3.182 -3.477 13.750 1.00 92.56 101 LEU A N 1
ATOM 787 C CA . LEU A 1 101 ? 3.285 -2.099 14.255 1.00 92.56 101 LEU A CA 1
ATOM 788 C C . LEU A 1 101 ? 4.358 -1.270 13.529 1.00 92.56 101 LEU A C 1
ATOM 790 O O . LEU A 1 101 ? 4.097 -0.141 13.122 1.00 92.56 101 LEU A O 1
ATOM 794 N N . GLN A 1 102 ? 5.552 -1.839 13.342 1.00 93.06 102 GLN A N 1
ATOM 795 C CA . GLN A 1 102 ? 6.690 -1.136 12.738 1.00 93.06 102 GLN A CA 1
ATOM 796 C C . GLN A 1 102 ? 6.459 -0.847 11.250 1.00 93.06 102 GLN A C 1
ATOM 798 O O . GLN A 1 102 ? 6.579 0.296 10.817 1.00 93.06 102 GLN A O 1
ATOM 803 N N . SER A 1 103 ? 6.064 -1.865 10.484 1.00 93.00 103 SER A N 1
ATOM 804 C CA . SER A 1 103 ? 5.754 -1.737 9.057 1.00 93.00 103 SER A CA 1
ATOM 805 C C . SER A 1 103 ? 4.588 -0.784 8.796 1.00 93.00 103 SER A C 1
ATOM 807 O O . SER A 1 103 ? 4.657 0.033 7.885 1.00 93.00 103 SER A O 1
ATOM 809 N N . ALA A 1 104 ? 3.526 -0.840 9.607 1.00 93.50 104 ALA A N 1
ATOM 810 C CA . ALA A 1 104 ? 2.397 0.078 9.473 1.00 93.50 104 ALA A CA 1
ATOM 811 C C . ALA A 1 104 ? 2.830 1.539 9.681 1.00 93.50 104 ALA A C 1
ATOM 813 O O . ALA A 1 104 ? 2.486 2.400 8.873 1.00 93.50 104 ALA A O 1
ATOM 814 N N . ALA A 1 105 ? 3.642 1.811 10.707 1.00 91.81 105 ALA A N 1
ATOM 815 C CA . ALA A 1 105 ? 4.200 3.142 10.935 1.00 91.81 105 ALA A CA 1
ATOM 816 C C . ALA A 1 105 ? 5.103 3.600 9.774 1.00 91.81 105 ALA A C 1
ATOM 818 O O . ALA A 1 105 ? 5.022 4.753 9.353 1.00 91.81 105 ALA A O 1
ATOM 819 N N . ALA A 1 106 ? 5.918 2.700 9.212 1.00 92.75 106 ALA A N 1
ATOM 820 C CA . ALA A 1 106 ? 6.763 2.998 8.057 1.00 92.75 106 ALA A CA 1
ATOM 821 C C . ALA A 1 106 ? 5.940 3.340 6.802 1.00 92.75 106 ALA A C 1
ATOM 823 O O . ALA A 1 106 ? 6.251 4.313 6.117 1.00 92.75 106 ALA A O 1
ATOM 824 N N . ILE A 1 107 ? 4.863 2.592 6.531 1.00 93.88 107 ILE A N 1
ATOM 825 C CA . ILE A 1 107 ? 3.934 2.855 5.419 1.00 93.88 107 ILE A CA 1
ATOM 826 C C . ILE A 1 107 ? 3.328 4.254 5.548 1.00 93.88 107 ILE A C 1
ATOM 828 O O . ILE A 1 107 ? 3.383 5.033 4.596 1.00 93.88 107 ILE A O 1
ATOM 832 N N . ILE A 1 108 ? 2.795 4.586 6.728 1.00 92.44 108 ILE A N 1
ATOM 833 C CA . ILE A 1 108 ? 2.189 5.898 6.996 1.00 92.44 108 ILE A CA 1
ATOM 834 C C . ILE A 1 108 ? 3.238 7.005 6.850 1.00 92.44 108 ILE A C 1
ATOM 836 O O . ILE A 1 108 ? 2.989 7.994 6.172 1.00 92.44 108 ILE A O 1
ATOM 840 N N . SER A 1 109 ? 4.436 6.816 7.408 1.00 91.06 109 SER A N 1
ATOM 841 C CA . SER A 1 109 ? 5.522 7.801 7.339 1.00 91.06 109 SER A CA 1
ATOM 842 C C . SER A 1 109 ? 6.033 8.037 5.912 1.00 91.06 109 SER A C 1
ATOM 844 O O . SER A 1 109 ? 6.422 9.155 5.574 1.00 91.06 109 SER A O 1
ATOM 846 N N . CYS A 1 110 ? 6.014 7.012 5.055 1.00 92.44 110 CYS A N 1
ATOM 847 C CA . CYS A 1 110 ? 6.396 7.146 3.649 1.00 92.44 110 CYS A CA 1
ATOM 848 C C . CYS A 1 110 ? 5.322 7.864 2.810 1.00 92.44 110 CYS A C 1
ATOM 850 O O . CYS A 1 110 ? 5.630 8.395 1.739 1.00 92.44 110 CYS A O 1
ATOM 852 N N . CYS A 1 111 ? 4.074 7.925 3.282 1.00 91.56 111 CYS A N 1
ATOM 853 C CA . CYS A 1 111 ? 3.016 8.698 2.640 1.00 91.56 111 CYS A CA 1
ATOM 854 C C . CYS A 1 111 ? 3.194 10.190 2.955 1.00 91.56 111 CYS A C 1
ATOM 856 O O . CYS A 1 111 ? 2.852 10.668 4.029 1.00 91.56 111 CYS A O 1
ATOM 858 N N . SER A 1 112 ? 3.707 10.960 1.990 1.00 89.06 112 SER A N 1
ATOM 859 C CA . SER A 1 112 ? 3.953 12.405 2.164 1.00 89.06 112 SER A CA 1
ATOM 860 C C . SER A 1 112 ? 2.683 13.257 2.266 1.00 89.06 112 SER A C 1
ATOM 862 O O . SER A 1 112 ? 2.757 14.448 2.557 1.00 89.06 112 SER A O 1
ATOM 864 N N . THR A 1 113 ? 1.521 12.689 1.953 1.00 92.31 113 THR A N 1
ATOM 865 C CA . THR A 1 113 ? 0.226 13.362 2.032 1.00 92.31 113 THR A CA 1
ATOM 866 C C . THR A 1 113 ? -0.739 12.453 2.767 1.00 92.31 113 THR A C 1
ATOM 868 O O . THR A 1 113 ? -0.903 11.293 2.395 1.00 92.31 113 THR A O 1
ATOM 871 N N . LEU A 1 114 ? -1.377 13.007 3.793 1.00 92.56 114 LEU A N 1
ATOM 872 C CA . LEU A 1 114 ? -2.354 12.332 4.630 1.00 92.56 114 LEU A CA 1
ATOM 873 C C . LEU A 1 114 ? -3.684 13.079 4.525 1.00 92.56 114 LEU A C 1
ATOM 875 O O . LEU A 1 114 ? -3.732 14.294 4.706 1.00 92.56 114 LEU A O 1
ATOM 879 N N . LEU A 1 115 ? -4.757 12.347 4.235 1.00 93.19 115 LEU A N 1
ATOM 880 C CA . LEU A 1 115 ? -6.125 12.853 4.270 1.00 93.19 115 LEU A CA 1
ATOM 881 C C . LEU A 1 115 ? -6.877 12.117 5.379 1.00 93.19 115 LEU A C 1
ATOM 883 O O . LEU A 1 115 ? -7.189 10.938 5.237 1.00 93.19 115 LEU A O 1
ATOM 887 N N . ALA A 1 116 ? -7.161 12.818 6.475 1.00 91.62 116 ALA A N 1
ATOM 888 C CA . ALA A 1 116 ? -7.960 12.293 7.574 1.00 91.62 116 ALA A CA 1
ATOM 889 C C . ALA A 1 116 ? -9.445 12.609 7.339 1.00 91.62 116 ALA A C 1
ATOM 891 O O . ALA A 1 116 ? -9.829 13.773 7.223 1.00 91.62 116 ALA A O 1
ATOM 892 N N . LEU A 1 117 ? -10.274 11.567 7.266 1.00 91.25 117 LEU A N 1
ATOM 893 C CA . LEU A 1 117 ? -11.736 11.667 7.217 1.00 91.25 117 LEU A CA 1
ATOM 894 C C . LEU A 1 117 ? -12.332 11.147 8.531 1.00 91.25 117 LEU A C 1
ATOM 896 O O . LEU A 1 117 ? -11.599 10.730 9.425 1.00 91.25 117 LEU A O 1
ATOM 900 N N . ALA A 1 118 ? -13.658 11.190 8.670 1.00 88.94 118 ALA A N 1
ATOM 901 C CA . ALA A 1 118 ? -14.329 10.690 9.866 1.00 88.94 118 ALA A CA 1
ATOM 902 C C . ALA A 1 118 ? -13.956 9.219 10.132 1.00 88.94 118 ALA A C 1
ATOM 904 O O . ALA A 1 118 ? -14.280 8.336 9.338 1.00 88.94 118 ALA A O 1
ATOM 905 N N . LEU A 1 119 ? -13.273 8.974 11.251 1.00 85.62 119 LEU A N 1
ATOM 906 C CA . LEU A 1 119 ? -12.859 7.643 11.686 1.00 85.62 119 LEU A CA 1
ATOM 907 C C . LEU A 1 119 ? -13.860 7.062 12.682 1.00 85.62 119 LEU A C 1
ATOM 909 O O . LEU A 1 119 ? -14.369 7.780 13.542 1.00 85.62 119 LEU A O 1
ATOM 913 N N . GLY A 1 120 ? -14.102 5.754 12.590 1.00 81.62 120 GLY A N 1
ATOM 914 C CA . GLY A 1 120 ? -15.026 5.043 13.477 1.00 81.62 120 GLY A CA 1
ATOM 915 C C . GLY A 1 120 ? -14.422 4.587 14.808 1.00 81.62 120 GLY A C 1
ATOM 916 O O . GLY A 1 120 ? -15.179 4.258 15.719 1.00 81.62 120 GLY A O 1
ATOM 917 N N . ASP A 1 121 ? -13.091 4.557 14.940 1.00 86.81 121 ASP A N 1
ATOM 918 C CA . ASP A 1 121 ? -12.409 4.047 16.133 1.00 86.81 121 ASP A CA 1
ATOM 919 C C . ASP A 1 121 ? -11.557 5.108 16.848 1.00 86.81 121 ASP A C 1
ATOM 921 O O . ASP A 1 121 ? -10.809 5.862 16.225 1.00 86.81 121 ASP A O 1
ATOM 925 N N . ALA A 1 122 ? -11.683 5.158 18.180 1.00 87.81 122 ALA A N 1
ATOM 926 C CA . ALA A 1 122 ? -11.040 6.165 19.027 1.00 87.81 122 ALA A CA 1
ATOM 927 C C . ALA A 1 122 ? -9.505 6.071 19.013 1.00 87.81 122 ALA A C 1
ATOM 929 O O . ALA A 1 122 ? -8.825 7.086 19.124 1.00 87.81 122 ALA A O 1
ATOM 930 N N . GLU A 1 123 ? -8.953 4.867 18.855 1.00 86.88 123 GLU A N 1
ATOM 931 C CA . GLU A 1 123 ? -7.504 4.658 18.800 1.00 86.88 123 GLU A CA 1
ATOM 932 C C . GLU A 1 123 ? -6.899 5.299 17.547 1.00 86.88 123 GLU A C 1
ATOM 934 O O . GLU A 1 123 ? -5.924 6.045 17.641 1.00 86.88 123 GLU A O 1
ATOM 939 N N . SER A 1 124 ? -7.513 5.087 16.380 1.00 85.81 124 SER A N 1
ATOM 940 C CA . SER A 1 124 ? -7.073 5.726 15.140 1.00 85.81 124 SER A CA 1
ATOM 941 C C . SER A 1 124 ? -7.293 7.238 15.178 1.00 85.81 124 SER A C 1
ATOM 943 O O . SER A 1 124 ? -6.446 7.974 14.679 1.00 85.81 124 SER A O 1
ATOM 945 N N . GLN A 1 125 ? -8.376 7.721 15.802 1.00 88.06 125 GLN A N 1
ATOM 946 C CA . GLN A 1 125 ? -8.605 9.160 16.005 1.00 88.06 125 GLN A CA 1
ATOM 947 C C . GLN A 1 125 ? -7.497 9.802 16.847 1.00 88.06 125 GLN A C 1
ATOM 949 O O . GLN A 1 125 ? -6.947 10.830 16.460 1.00 88.06 125 GLN A O 1
ATOM 954 N N . GLU A 1 126 ? -7.145 9.182 17.972 1.00 90.19 126 GLU A N 1
ATOM 955 C CA . GLU A 1 126 ? -6.091 9.654 18.872 1.00 90.19 126 GLU A CA 1
ATOM 956 C C . GLU A 1 126 ? -4.697 9.558 18.238 1.00 90.19 126 GLU A C 1
ATOM 958 O O . GLU A 1 126 ? -3.815 10.364 18.524 1.00 90.19 126 GLU A O 1
ATOM 963 N N . TYR A 1 127 ? -4.469 8.569 17.374 1.00 87.19 127 TYR A N 1
ATOM 964 C CA . TYR A 1 127 ? -3.228 8.484 16.613 1.00 87.19 127 TYR A CA 1
ATOM 965 C C . TYR A 1 127 ? -3.144 9.595 15.560 1.00 87.19 127 TYR A C 1
ATOM 967 O O . TYR A 1 127 ? -2.130 10.286 15.487 1.00 87.19 127 TYR A O 1
ATOM 975 N N . LEU A 1 128 ? -4.205 9.799 14.769 1.00 87.31 128 LEU A N 1
ATOM 976 C CA . LEU A 1 128 ? -4.234 10.847 13.746 1.00 87.31 128 LEU A CA 1
ATOM 977 C C . LEU A 1 128 ? -4.196 12.259 14.343 1.00 87.31 128 LEU A C 1
ATOM 979 O O . LEU A 1 128 ? -3.675 13.155 13.692 1.00 87.31 128 LEU A O 1
ATOM 983 N N . SER A 1 129 ? -4.707 12.474 15.562 1.00 88.94 129 SER A N 1
ATOM 984 C CA . SER A 1 129 ? -4.635 13.779 16.238 1.00 88.94 129 SER A CA 1
ATOM 985 C C . SER A 1 129 ? -3.206 14.188 16.621 1.00 88.94 129 SER A C 1
ATOM 987 O O . SER A 1 129 ? -2.956 15.364 16.884 1.00 88.94 129 SER A O 1
ATOM 989 N N . LYS A 1 130 ? -2.277 13.223 16.661 1.00 88.31 130 LYS A N 1
ATOM 990 C CA . LYS A 1 130 ? -0.868 13.406 17.041 1.00 88.31 130 LYS A CA 1
ATOM 991 C C . LYS A 1 130 ? 0.097 13.466 15.855 1.00 88.31 130 LYS A C 1
ATOM 993 O O . LYS A 1 130 ? 1.281 13.713 16.090 1.00 88.31 130 LYS A O 1
ATOM 998 N N . LEU A 1 131 ? -0.372 13.185 14.638 1.00 80.69 131 LEU A N 1
ATOM 999 C CA . LEU A 1 131 ? 0.414 13.300 13.403 1.00 80.69 131 LEU A CA 1
ATOM 1000 C C . LEU A 1 131 ? 0.495 14.752 12.928 1.00 80.69 131 LEU A C 1
ATOM 1002 O O . LEU A 1 131 ? 1.590 15.125 12.453 1.00 80.69 131 LEU A O 1
#

pLDDT: mean 88.47, std 7.88, range [56.0, 96.06]

InterPro domains:
  IPR019476 Type IV secretion system coupling protein TraD, DNA-binding domain [PF10412] (15-130)
  IPR027417 P-loop containing nucleoside triphosphate hydrolase [G3DSA:3.40.50.300] (1-131)
  IPR027417 P-loop containing nucleoside triphosphate hydrolase [SSF52540] (27-130)
  IPR051539 Type IV secretion system coupling protein TraD/TraG/VirD4-like [PTHR37937] (27-130)

Secondary structure (DSSP, 8-state):
-HHHHHHHHHSSS---------HHHHHHHHHHHHHHHHHHHHHHHTSPP-SS--EEEEES-HHHH---TTHHHHHHHTTTTTEEEEE--S-HHHHHHHH-HHHHHHHHHH-S-------S-HHHHHHHTT-

Nearest PDB structures (foldseek):
  1e9r-assembly1_F  TM=9.370E-01  e=4.683E-07  Escherichia coli
  1e9s-assembly2_L  TM=9.395E-01  e=4.965E-07  Escherichia coli
  1e9s-assembly2_J  TM=9.406E-01  e=5.583E-07  Escherichia coli
  1e9s-assembly1_B  TM=9.402E-01  e=7.059E-07  Escherichia coli
  1e9s-assembly1_G  TM=9.591E-01  e=1.196E-06  Escherichia coli

Radius of gyration: 15.32 Å; Cα contacts (8 Å, |Δi|>4): 153; chains: 1; bounding box: 33×30×44 Å

Mean predicted aligned error: 4.89 Å

Organism: NCBI:txid410659

Sequence (131 aa):
MRAWARDAAQEAQRAACWWNYQDVQVSALRTLIATQLDLLCVGVLEQPDSRNRRTWLVVDELPALGRIASLEEFLARARKAGGSAVLGVQSLTQLQRVYGLQSAAAIISCCSTLLALALGDAESQEYLSKL